Protein AF-A0A2G2IGI5-F1 (afdb_monomer)

Structure (mmCIF, N/CA/C/O backbone):
data_AF-A0A2G2IGI5-F1
#
_entry.id   AF-A0A2G2IGI5-F1
#
loop_
_atom_site.group_PDB
_atom_site.id
_atom_site.type_symbol
_atom_site.label_atom_id
_atom_site.label_alt_id
_atom_site.label_comp_id
_atom_site.label_asym_id
_atom_site.label_entity_id
_atom_site.label_seq_id
_atom_site.pdbx_PDB_ins_code
_atom_site.Cartn_x
_atom_site.Cartn_y
_atom_site.Cartn_z
_atom_site.occupancy
_atom_site.B_iso_or_equiv
_atom_site.auth_seq_id
_atom_site.auth_comp_id
_atom_site.auth_asym_id
_atom_site.auth_atom_id
_atom_site.pdbx_PDB_model_num
ATOM 1 N N . MET A 1 1 ? 3.206 37.572 -18.019 1.00 48.28 1 MET A N 1
ATOM 2 C CA . MET A 1 1 ? 2.951 36.260 -18.652 1.00 48.28 1 MET A CA 1
ATOM 3 C C . MET A 1 1 ? 3.616 35.198 -17.796 1.00 48.28 1 MET A C 1
ATOM 5 O O . MET A 1 1 ? 4.818 35.288 -17.600 1.00 48.28 1 MET A O 1
ATOM 9 N N . VAL A 1 2 ? 2.853 34.263 -17.230 1.00 59.28 2 VAL A N 1
ATOM 10 C CA . VAL A 1 2 ? 3.407 33.108 -16.506 1.00 59.28 2 VAL A CA 1
ATOM 11 C C . VAL A 1 2 ? 3.561 31.991 -17.533 1.00 59.28 2 VAL A C 1
ATOM 13 O O . VAL A 1 2 ? 2.568 31.440 -17.996 1.00 59.28 2 VAL A O 1
ATOM 16 N N . THR A 1 3 ? 4.788 31.716 -17.965 1.00 70.62 3 THR A N 1
ATOM 17 C CA . THR A 1 3 ? 5.092 30.576 -18.836 1.00 70.62 3 THR A CA 1
ATOM 18 C C . THR A 1 3 ? 5.137 29.315 -17.983 1.00 70.62 3 THR A C 1
ATOM 20 O O . THR A 1 3 ? 6.116 29.068 -17.282 1.00 70.62 3 THR A O 1
ATOM 23 N N . SER A 1 4 ? 4.062 28.533 -18.004 1.00 73.44 4 SER A N 1
ATOM 24 C CA . SER A 1 4 ? 4.036 27.206 -17.390 1.00 73.44 4 SER A CA 1
ATOM 25 C C . SER A 1 4 ? 4.838 26.227 -18.248 1.00 73.44 4 SER A C 1
ATOM 27 O O . SER A 1 4 ? 4.505 25.996 -19.408 1.00 73.44 4 SER A O 1
ATOM 29 N N . ALA A 1 5 ? 5.892 25.646 -17.677 1.00 72.00 5 ALA A N 1
ATOM 30 C CA . ALA A 1 5 ? 6.607 24.534 -18.289 1.00 72.00 5 ALA A CA 1
ATOM 31 C C . ALA A 1 5 ? 5.780 23.249 -18.123 1.00 72.00 5 ALA A C 1
ATOM 33 O O . ALA A 1 5 ? 5.497 22.825 -17.001 1.00 72.00 5 ALA A O 1
ATOM 34 N N . VAL A 1 6 ? 5.381 22.641 -19.240 1.00 71.81 6 VAL A N 1
ATOM 35 C CA . VAL A 1 6 ? 4.759 21.313 -19.259 1.00 71.81 6 VAL A CA 1
ATOM 36 C C . VAL A 1 6 ? 5.882 20.284 -19.290 1.00 71.81 6 VAL A C 1
ATOM 38 O O . VAL A 1 6 ? 6.604 20.180 -20.277 1.00 71.81 6 VAL A O 1
ATOM 41 N N . ASN A 1 7 ? 6.038 19.527 -18.206 1.00 71.06 7 ASN A N 1
ATOM 42 C CA . ASN A 1 7 ? 6.931 18.373 -18.182 1.00 71.06 7 ASN A CA 1
ATOM 43 C C . ASN A 1 7 ? 6.158 17.140 -18.657 1.00 71.06 7 ASN A C 1
ATOM 45 O O . ASN A 1 7 ? 5.248 16.675 -17.972 1.00 71.06 7 ASN A O 1
ATOM 49 N N . ALA A 1 8 ? 6.527 16.614 -19.824 1.00 61.91 8 ALA A N 1
ATOM 50 C CA . ALA A 1 8 ? 6.100 15.297 -20.276 1.00 61.91 8 ALA A CA 1
ATOM 51 C C . ALA A 1 8 ? 7.100 14.254 -19.757 1.00 61.91 8 ALA A C 1
ATOM 53 O O . ALA A 1 8 ? 8.285 14.305 -20.088 1.00 61.91 8 ALA A O 1
ATOM 54 N N . SER A 1 9 ? 6.641 13.330 -18.914 1.00 60.56 9 SER A N 1
ATOM 55 C CA . SER A 1 9 ? 7.457 12.193 -18.479 1.00 60.56 9 SER A CA 1
ATOM 56 C C . SER A 1 9 ? 7.468 11.106 -19.560 1.00 60.56 9 SER A C 1
ATOM 58 O O . SER A 1 9 ? 6.458 10.934 -20.247 1.00 60.56 9 SER A O 1
ATOM 60 N N . PRO A 1 10 ? 8.572 10.357 -19.723 1.00 61.22 10 PRO A N 1
ATOM 61 C CA . PRO A 1 10 ? 8.626 9.251 -20.670 1.00 61.22 10 PRO A CA 1
ATOM 62 C C . PRO A 1 10 ? 7.550 8.217 -20.333 1.00 61.22 10 PRO A C 1
ATOM 64 O O . PRO A 1 10 ? 7.463 7.755 -19.194 1.00 61.22 10 PRO A O 1
ATOM 67 N N . VAL A 1 11 ? 6.742 7.843 -21.323 1.00 64.06 11 VAL A N 1
ATOM 68 C CA . VAL A 1 11 ? 5.849 6.689 -21.203 1.00 64.06 11 VAL A CA 1
ATOM 69 C C . VAL A 1 11 ? 6.724 5.446 -21.299 1.00 64.06 11 VAL A C 1
ATOM 71 O O . VAL A 1 11 ? 7.258 5.137 -22.363 1.00 64.06 11 VAL A O 1
ATOM 74 N N . GLU A 1 12 ? 6.910 4.752 -20.179 1.00 69.56 12 GLU A N 1
ATOM 75 C CA . GLU A 1 12 ? 7.613 3.471 -20.182 1.00 69.56 12 GLU A CA 1
ATOM 76 C C . GLU A 1 12 ? 6.753 2.436 -20.906 1.00 69.56 12 GLU A C 1
ATOM 78 O O . GLU A 1 12 ? 5.653 2.089 -20.470 1.00 69.56 12 GLU A O 1
ATOM 83 N N . THR A 1 13 ? 7.249 1.983 -22.053 1.00 81.75 13 THR A N 1
ATOM 84 C CA . THR A 1 13 ? 6.602 0.973 -22.883 1.00 81.75 13 THR A CA 1
ATOM 85 C C . THR A 1 13 ? 7.255 -0.374 -22.594 1.00 81.75 13 THR A C 1
ATOM 87 O O . THR A 1 13 ? 8.418 -0.597 -22.907 1.00 81.75 13 THR A O 1
ATOM 90 N N . PHE A 1 14 ? 6.507 -1.256 -21.931 1.00 88.19 14 PHE A N 1
ATOM 91 C CA . PHE A 1 14 ? 6.918 -2.631 -21.651 1.00 88.19 14 PHE A CA 1
ATOM 92 C C . 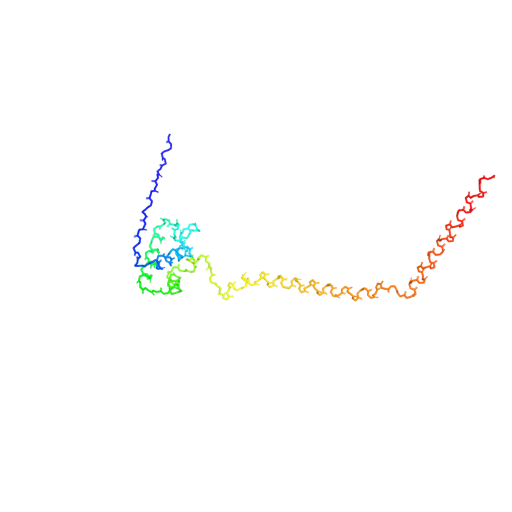PHE A 1 14 ? 6.280 -3.578 -22.671 1.00 88.19 14 PHE A C 1
ATOM 94 O O . PHE A 1 14 ? 5.082 -3.468 -22.952 1.00 88.19 14 PHE A O 1
ATOM 101 N N . GLU A 1 15 ? 7.060 -4.521 -23.199 1.00 90.25 15 GLU A N 1
ATOM 102 C CA . GLU A 1 15 ? 6.573 -5.546 -24.125 1.00 90.25 15 GLU A CA 1
ATOM 103 C C . GLU A 1 15 ? 6.236 -6.832 -23.369 1.00 90.25 15 GLU A C 1
ATOM 105 O O . GLU A 1 15 ? 7.097 -7.501 -22.817 1.00 90.25 15 GLU A O 1
ATOM 110 N N . PHE A 1 16 ? 4.963 -7.211 -23.332 1.00 90.50 16 PHE A N 1
ATOM 111 C CA . PHE A 1 16 ? 4.543 -8.421 -22.627 1.00 90.50 16 PHE A CA 1
ATOM 112 C C . PHE A 1 16 ? 4.384 -9.584 -23.602 1.00 90.50 16 PHE A C 1
ATOM 114 O O . PHE A 1 16 ? 3.801 -9.427 -24.673 1.00 90.50 16 PHE A O 1
ATOM 121 N N . ARG A 1 17 ? 4.867 -10.766 -23.205 1.00 86.88 17 ARG A N 1
ATOM 122 C CA . ARG A 1 17 ? 4.777 -11.999 -24.008 1.00 86.88 17 ARG A CA 1
ATOM 123 C C . ARG A 1 17 ? 3.340 -12.504 -24.157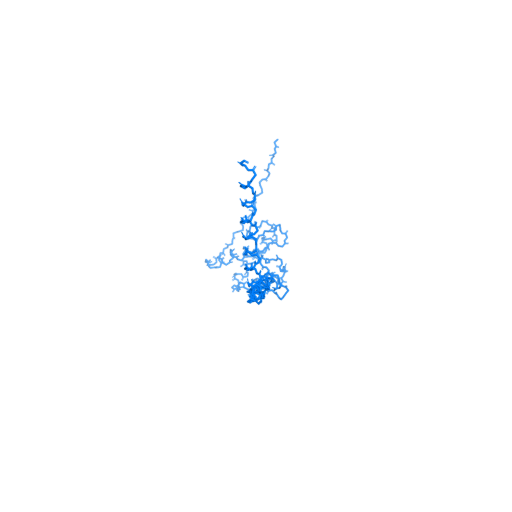 1.00 86.88 17 ARG A C 1
ATOM 125 O O . ARG A 1 17 ? 3.026 -13.174 -25.135 1.00 86.88 17 ARG A O 1
ATOM 132 N N . ASP A 1 18 ? 2.490 -12.194 -23.187 1.00 91.75 18 ASP A N 1
ATOM 133 C CA . ASP A 1 18 ? 1.100 -12.622 -23.113 1.00 91.75 18 ASP A CA 1
ATOM 134 C C . ASP A 1 18 ? 0.251 -11.605 -22.326 1.00 91.75 18 ASP A C 1
ATOM 136 O O . ASP A 1 18 ? 0.760 -10.780 -21.557 1.00 91.75 18 ASP A O 1
ATOM 140 N N . GLU A 1 19 ? -1.068 -11.663 -22.519 1.00 93.12 19 GLU A N 1
ATOM 141 C CA . GLU A 1 19 ? -2.012 -10.752 -21.866 1.00 93.12 19 GLU A CA 1
ATOM 142 C C . GLU A 1 19 ? -2.086 -10.966 -20.346 1.00 93.12 19 GLU A C 1
ATOM 144 O O . GLU A 1 19 ? -2.256 -10.001 -19.598 1.00 93.12 19 GLU A O 1
ATOM 149 N N . VAL A 1 20 ? -1.883 -12.196 -19.865 1.00 93.19 20 VAL A N 1
ATOM 150 C CA . VAL A 1 20 ? -1.937 -12.510 -18.430 1.00 93.19 20 VAL A CA 1
ATOM 151 C C . VAL A 1 20 ? -0.802 -11.800 -17.696 1.00 93.19 20 VAL A C 1
ATOM 153 O O . VAL A 1 20 ? -1.041 -11.148 -16.678 1.00 93.19 20 VAL A O 1
ATOM 156 N N . THR A 1 21 ? 0.419 -11.837 -18.230 1.00 93.56 21 THR A N 1
ATOM 157 C CA . THR A 1 21 ? 1.575 -11.134 -17.656 1.00 93.56 21 THR A CA 1
ATOM 158 C C . THR A 1 21 ? 1.365 -9.619 -17.642 1.00 93.56 21 THR A C 1
ATOM 160 O O . THR A 1 21 ? 1.677 -8.966 -16.644 1.00 93.56 21 THR A O 1
ATOM 163 N N . LYS A 1 22 ? 0.757 -9.052 -18.693 1.00 93.00 22 LYS A N 1
ATOM 164 C CA . LYS A 1 22 ? 0.390 -7.627 -18.731 1.00 93.00 22 LYS A CA 1
ATOM 165 C C . LYS A 1 22 ? -0.614 -7.265 -17.632 1.00 93.00 22 LYS A C 1
ATOM 167 O O . LYS A 1 22 ? -0.429 -6.266 -16.936 1.00 93.00 22 LYS A O 1
ATOM 172 N N . VAL A 1 23 ? -1.661 -8.070 -17.454 1.00 94.19 23 VAL A N 1
ATOM 173 C CA . VAL A 1 23 ? -2.671 -7.855 -16.403 1.00 94.19 23 VAL A CA 1
ATOM 174 C C . VAL A 1 23 ? -2.038 -7.960 -15.014 1.00 94.19 23 VAL A C 1
ATOM 176 O O . VAL A 1 23 ? -2.279 -7.098 -14.166 1.00 94.19 23 VAL A O 1
ATOM 179 N N . ARG A 1 24 ? -1.168 -8.953 -14.793 1.00 94.44 24 ARG A N 1
ATOM 180 C CA . ARG A 1 24 ? -0.418 -9.112 -13.536 1.00 94.44 24 ARG A CA 1
ATOM 181 C C . ARG A 1 24 ? 0.473 -7.909 -13.247 1.00 94.44 24 ARG A C 1
ATOM 183 O O . ARG A 1 24 ? 0.429 -7.377 -12.141 1.00 94.44 24 ARG A O 1
ATOM 190 N N . PHE A 1 25 ? 1.216 -7.425 -14.243 1.00 94.88 25 PHE A N 1
ATOM 191 C CA . PHE A 1 25 ? 2.034 -6.218 -14.112 1.00 94.88 25 PHE A CA 1
ATOM 192 C C . PHE A 1 25 ? 1.200 -5.005 -13.694 1.00 94.88 25 PHE A C 1
ATOM 194 O O . PHE A 1 25 ? 1.577 -4.275 -12.776 1.00 94.88 25 PHE A O 1
ATOM 201 N N . GLN A 1 26 ? 0.045 -4.799 -14.332 1.00 93.31 26 GLN A N 1
ATOM 202 C CA . GLN A 1 26 ? -0.851 -3.688 -14.011 1.00 93.31 26 GLN A CA 1
ATOM 203 C C . GLN A 1 26 ? -1.452 -3.806 -12.606 1.00 93.31 26 GLN A C 1
ATOM 205 O O . GLN A 1 26 ? -1.558 -2.798 -11.905 1.00 93.31 26 GLN A O 1
ATOM 210 N N . ALA A 1 27 ? -1.834 -5.014 -12.185 1.00 93.12 27 ALA A N 1
ATOM 211 C CA . ALA A 1 27 ? -2.349 -5.266 -10.843 1.00 93.12 27 ALA A CA 1
ATOM 212 C C . ALA A 1 27 ? -1.277 -4.991 -9.777 1.00 93.12 27 ALA A C 1
ATOM 214 O O . ALA A 1 27 ? -1.496 -4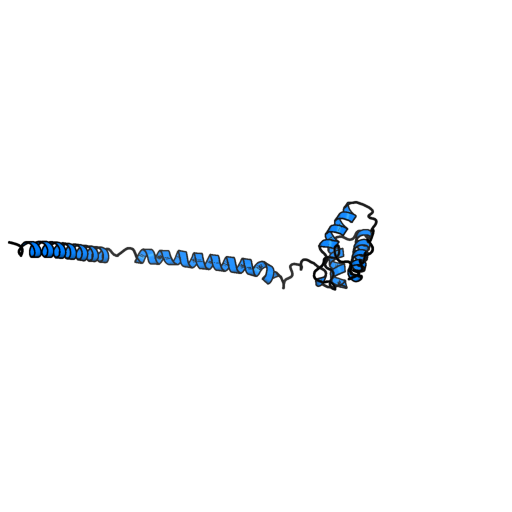.184 -8.872 1.00 93.12 27 ALA A O 1
ATOM 215 N N . LEU A 1 28 ? -0.084 -5.571 -9.937 1.00 92.88 28 LEU A N 1
ATOM 216 C CA . LEU A 1 28 ? 1.031 -5.398 -9.003 1.00 92.88 28 LEU A CA 1
ATOM 217 C C . LEU A 1 28 ? 1.519 -3.945 -8.945 1.00 92.88 28 LEU A C 1
ATOM 219 O O . LEU A 1 28 ? 1.780 -3.429 -7.863 1.00 92.88 28 LEU A O 1
ATOM 223 N N . SER A 1 29 ? 1.556 -3.236 -10.075 1.00 92.12 29 SER A N 1
ATOM 224 C CA . SER A 1 29 ? 1.934 -1.813 -10.105 1.00 92.12 29 SER A CA 1
ATOM 225 C C . SER A 1 29 ? 0.953 -0.907 -9.344 1.00 92.12 29 SER A C 1
ATOM 227 O O . SER A 1 29 ? 1.333 0.180 -8.910 1.00 92.12 29 SER A O 1
ATOM 229 N N . LYS A 1 30 ? -0.307 -1.328 -9.167 1.00 91.19 30 LYS A N 1
ATOM 230 C CA . LYS A 1 30 ? -1.305 -0.612 -8.351 1.00 91.19 30 LYS A CA 1
ATOM 231 C C . LYS A 1 30 ? -1.259 -1.020 -6.877 1.00 91.19 30 LYS A C 1
ATOM 233 O O . LYS A 1 30 ? -1.533 -0.194 -6.009 1.00 91.19 30 LYS A O 1
ATOM 238 N N . GLU A 1 31 ? -0.923 -2.278 -6.602 1.00 89.31 31 GLU A N 1
ATOM 239 C CA . GLU A 1 31 ? -0.773 -2.825 -5.247 1.00 89.31 31 GLU A CA 1
ATOM 240 C C . GLU A 1 31 ? 0.494 -2.299 -4.551 1.00 89.31 31 GLU A C 1
ATOM 242 O O . GLU A 1 31 ? 0.524 -2.149 -3.328 1.00 89.31 31 GLU A O 1
ATOM 247 N N . LEU A 1 32 ? 1.543 -2.008 -5.321 1.00 91.56 32 LEU A N 1
ATOM 248 C CA . LEU A 1 32 ? 2.817 -1.529 -4.803 1.00 91.56 32 LEU A CA 1
ATOM 249 C C . LEU A 1 32 ? 2.888 0.017 -4.837 1.00 91.56 32 LEU A C 1
ATOM 251 O O . LEU A 1 32 ? 2.528 0.668 -5.819 1.00 91.56 32 LEU A O 1
ATOM 255 N N . ARG A 1 33 ? 3.359 0.623 -3.744 1.00 91.88 33 ARG A N 1
ATOM 256 C CA . ARG A 1 33 ? 3.576 2.062 -3.542 1.00 91.88 33 ARG A CA 1
ATOM 257 C C . ARG A 1 33 ? 5.013 2.468 -3.827 1.00 91.88 33 ARG A C 1
ATOM 259 O O . ARG A 1 33 ? 5.947 1.719 -3.563 1.00 91.88 33 ARG A O 1
ATOM 266 N N . CYS A 1 34 ? 5.193 3.708 -4.276 1.00 90.50 34 CYS A N 1
ATOM 267 C CA . CYS A 1 34 ? 6.512 4.328 -4.307 1.00 90.50 34 CYS A CA 1
ATOM 268 C C . CYS A 1 34 ? 6.889 4.821 -2.890 1.00 90.50 34 CYS A C 1
ATOM 270 O O . CYS A 1 34 ? 6.282 5.780 -2.403 1.00 90.50 34 CYS A O 1
ATOM 272 N N . PRO A 1 35 ? 7.924 4.257 -2.236 1.00 86.69 35 PRO A N 1
ATOM 273 C CA . PRO A 1 35 ? 8.278 4.582 -0.847 1.00 86.69 35 PRO A CA 1
ATOM 274 C C . PRO A 1 35 ? 8.881 5.985 -0.672 1.00 86.69 35 PRO A C 1
ATOM 276 O O . PRO A 1 35 ? 9.042 6.464 0.448 1.00 86.69 35 PRO A O 1
ATOM 279 N N . LYS A 1 36 ? 9.256 6.644 -1.773 1.00 86.44 36 LYS A N 1
ATOM 280 C CA . LYS A 1 36 ? 9.840 7.995 -1.782 1.00 86.44 36 LYS A CA 1
ATOM 281 C C . LYS A 1 36 ? 8.885 9.059 -2.322 1.00 86.44 36 LYS A C 1
ATOM 283 O O . LYS A 1 36 ? 9.254 10.227 -2.383 1.00 86.44 36 LYS A O 1
ATOM 288 N N . CYS A 1 37 ? 7.681 8.669 -2.724 1.00 86.19 37 CYS A N 1
ATOM 289 C CA . CYS A 1 37 ? 6.705 9.555 -3.341 1.00 86.19 37 CYS A CA 1
ATOM 290 C C . CYS A 1 37 ? 5.578 9.892 -2.359 1.00 86.19 37 CYS A C 1
ATOM 292 O O . CYS A 1 37 ? 5.337 9.171 -1.393 1.00 86.19 37 CYS A O 1
ATOM 294 N N . GLN A 1 38 ? 4.843 10.974 -2.623 1.00 82.81 38 GLN A N 1
ATOM 295 C CA . GLN A 1 38 ? 3.697 11.362 -1.799 1.00 82.81 38 GLN A CA 1
ATOM 296 C C . GLN A 1 38 ? 2.506 10.429 -2.061 1.00 82.81 38 GLN A C 1
ATOM 298 O O . GLN A 1 38 ? 1.734 10.687 -2.980 1.00 82.81 38 GLN A O 1
ATOM 303 N N . ASN A 1 39 ? 2.377 9.349 -1.279 1.00 84.25 39 ASN A N 1
ATOM 304 C CA . ASN A 1 39 ? 1.224 8.430 -1.251 1.00 84.25 39 ASN A CA 1
ATOM 305 C C . ASN A 1 39 ? 0.729 7.945 -2.631 1.00 84.25 39 ASN A C 1
ATOM 307 O O . ASN A 1 39 ? -0.468 7.755 -2.839 1.00 84.25 39 ASN A O 1
ATOM 311 N N . GLN A 1 40 ? 1.648 7.724 -3.569 1.00 86.62 40 GLN A N 1
ATOM 312 C CA . GLN A 1 40 ? 1.343 7.278 -4.931 1.00 86.62 40 GLN A CA 1
ATOM 313 C C . GLN A 1 40 ? 1.716 5.806 -5.128 1.00 86.62 40 GLN A C 1
ATOM 315 O O . GLN A 1 40 ? 2.689 5.312 -4.546 1.00 86.62 40 GLN A O 1
ATOM 320 N N . ASN A 1 41 ? 0.938 5.108 -5.956 1.00 90.50 41 ASN A N 1
ATOM 321 C CA . ASN A 1 41 ? 1.287 3.768 -6.420 1.00 90.50 41 ASN A CA 1
ATOM 322 C C . ASN A 1 41 ? 2.377 3.831 -7.510 1.00 90.50 41 ASN A C 1
ATOM 324 O O . ASN A 1 41 ? 2.744 4.907 -7.990 1.00 90.50 41 ASN A O 1
ATOM 328 N N . LEU A 1 42 ? 2.924 2.674 -7.866 1.00 90.44 42 LEU A N 1
ATOM 329 C CA . LEU A 1 42 ? 3.964 2.558 -8.885 1.00 90.44 42 LEU A CA 1
ATOM 330 C C . LEU A 1 42 ? 3.462 2.865 -10.297 1.00 90.44 42 LEU A C 1
ATOM 332 O O . LEU A 1 42 ? 4.234 3.389 -11.096 1.00 90.44 42 LEU A O 1
ATOM 336 N N . ALA A 1 43 ? 2.191 2.579 -10.585 1.00 89.50 43 ALA A N 1
ATOM 337 C CA . ALA A 1 43 ? 1.566 2.852 -11.877 1.00 89.50 43 ALA A CA 1
ATOM 338 C C . ALA A 1 43 ? 1.403 4.357 -12.173 1.00 89.50 43 ALA A C 1
ATOM 340 O O . ALA A 1 43 ? 1.595 4.772 -13.311 1.00 89.50 43 ALA A O 1
ATOM 341 N N . ASP A 1 44 ? 1.081 5.159 -11.157 1.00 86.88 44 ASP A N 1
ATOM 342 C CA . ASP A 1 44 ? 0.725 6.577 -11.293 1.00 86.88 44 ASP A CA 1
ATOM 343 C C . ASP A 1 44 ? 1.911 7.510 -11.002 1.00 86.88 44 ASP A C 1
ATOM 345 O O . ASP A 1 44 ? 1.876 8.698 -11.325 1.00 86.88 44 ASP A O 1
ATOM 349 N N . SER A 1 45 ? 2.972 7.000 -10.369 1.00 87.50 45 SER A N 1
ATOM 350 C CA . SER A 1 45 ? 4.121 7.821 -10.001 1.00 87.50 45 SER A CA 1
ATOM 351 C C . SER A 1 45 ? 5.168 7.921 -11.114 1.00 87.50 45 SER A C 1
ATOM 353 O O . SER A 1 45 ? 5.762 6.928 -11.543 1.00 87.50 45 SER A O 1
ATOM 355 N N . ASN A 1 46 ? 5.489 9.163 -11.488 1.00 87.19 46 ASN A N 1
ATOM 356 C CA . ASN A 1 46 ? 6.542 9.508 -12.455 1.00 87.19 46 ASN A CA 1
ATOM 357 C C . ASN A 1 46 ? 7.916 9.762 -11.807 1.00 87.19 46 ASN A C 1
ATOM 359 O O . ASN A 1 46 ? 8.778 10.422 -12.386 1.00 87.19 46 ASN A O 1
ATOM 363 N N . SER A 1 47 ? 8.129 9.284 -10.580 1.00 88.44 47 SER A N 1
ATOM 364 C CA . SER A 1 47 ? 9.430 9.384 -9.919 1.00 88.44 47 SER A CA 1
ATOM 365 C C . SER A 1 47 ? 10.460 8.443 -10.562 1.00 88.44 47 SER A C 1
ATOM 367 O O . SER A 1 47 ? 10.098 7.316 -10.904 1.00 88.44 47 SER A O 1
ATOM 369 N N . PRO A 1 48 ? 11.752 8.823 -10.637 1.00 88.81 48 PRO A N 1
ATOM 370 C CA . PRO A 1 48 ? 12.816 7.916 -11.071 1.00 88.81 48 PRO A CA 1
ATOM 371 C C . PRO A 1 48 ? 12.842 6.595 -10.289 1.00 88.81 48 PRO A C 1
ATOM 373 O O . PRO A 1 48 ? 13.002 5.535 -10.881 1.00 88.81 48 PRO A O 1
ATOM 376 N N . ILE A 1 49 ? 12.570 6.627 -8.977 1.00 88.19 49 ILE A N 1
ATOM 377 C CA . ILE A 1 49 ? 12.531 5.397 -8.169 1.00 88.19 49 ILE A CA 1
ATOM 378 C C . ILE A 1 49 ? 11.345 4.494 -8.537 1.00 88.19 49 ILE A C 1
ATOM 380 O O . ILE A 1 49 ? 11.436 3.275 -8.433 1.00 88.19 49 ILE A O 1
ATOM 384 N N . ALA A 1 50 ? 10.229 5.082 -8.976 1.00 90.75 50 ALA A N 1
ATOM 385 C CA . ALA A 1 50 ? 9.052 4.334 -9.393 1.00 90.75 50 ALA A CA 1
ATOM 386 C C . ALA A 1 50 ? 9.286 3.654 -10.748 1.00 90.75 50 ALA A C 1
ATOM 388 O O . ALA A 1 50 ? 8.865 2.517 -10.935 1.00 90.75 50 ALA A O 1
ATOM 389 N N . ALA A 1 51 ? 9.999 4.324 -11.657 1.00 90.56 51 ALA A N 1
ATOM 390 C CA . ALA A 1 51 ? 10.462 3.741 -12.913 1.00 90.56 51 ALA A CA 1
ATOM 391 C C . ALA A 1 51 ? 11.392 2.537 -12.670 1.00 90.56 51 ALA A C 1
ATOM 393 O O . ALA A 1 51 ? 11.161 1.457 -13.213 1.00 90.56 51 ALA A O 1
ATOM 394 N N . ASP A 1 52 ? 12.380 2.676 -11.781 1.00 91.62 52 ASP A N 1
ATOM 395 C CA . ASP A 1 52 ? 13.306 1.583 -11.450 1.00 91.62 52 ASP A CA 1
ATOM 396 C C . ASP A 1 52 ? 12.579 0.371 -10.844 1.00 91.62 52 ASP A C 1
ATOM 398 O O . ASP A 1 52 ? 12.801 -0.768 -11.252 1.00 91.62 52 ASP A O 1
ATOM 402 N N . LEU A 1 53 ? 11.647 0.609 -9.919 1.00 92.25 53 LEU A N 1
ATOM 403 C CA . LEU A 1 53 ? 10.812 -0.439 -9.323 1.00 92.25 53 LEU A CA 1
ATOM 404 C C . LEU A 1 53 ? 9.878 -1.108 -10.346 1.00 92.25 53 LEU A C 1
ATOM 406 O O . LEU A 1 53 ? 9.666 -2.318 -10.274 1.00 92.25 53 LEU A O 1
ATOM 410 N N . ARG A 1 54 ? 9.321 -0.352 -11.305 1.00 93.81 54 ARG A N 1
ATOM 411 C CA . ARG A 1 54 ? 8.510 -0.914 -12.400 1.00 93.81 54 ARG A CA 1
ATOM 412 C C . ARG A 1 54 ? 9.344 -1.805 -13.317 1.00 93.81 54 ARG A C 1
ATOM 414 O O . ARG A 1 54 ? 8.864 -2.863 -13.713 1.00 93.81 54 ARG A O 1
ATOM 421 N N . ARG A 1 55 ? 10.593 -1.432 -13.604 1.00 93.50 55 ARG A N 1
ATOM 422 C CA . ARG A 1 55 ? 11.523 -2.286 -14.363 1.00 93.50 55 ARG A CA 1
ATOM 423 C C . ARG A 1 55 ? 11.843 -3.571 -13.613 1.00 93.50 55 ARG A C 1
ATOM 425 O O . ARG A 1 55 ? 11.712 -4.642 -14.188 1.00 93.50 55 ARG A O 1
ATOM 432 N N . GLU A 1 56 ? 12.163 -3.480 -12.326 1.00 93.75 56 GLU A N 1
ATOM 433 C CA . GLU A 1 56 ? 12.416 -4.662 -11.493 1.00 93.75 56 GLU A CA 1
ATOM 434 C C . GLU A 1 56 ? 11.193 -5.599 -11.457 1.00 93.75 56 GLU A C 1
ATOM 436 O O . GLU A 1 56 ? 11.311 -6.810 -11.631 1.00 93.75 56 GLU A O 1
ATOM 441 N N . LEU A 1 57 ? 9.990 -5.036 -11.299 1.00 94.44 57 LEU A N 1
ATOM 442 C CA . LEU A 1 57 ? 8.735 -5.790 -11.340 1.00 94.44 57 LEU A CA 1
ATOM 443 C C . LEU A 1 57 ? 8.545 -6.509 -12.683 1.00 94.44 57 LEU A C 1
ATOM 445 O O . LEU A 1 57 ? 8.155 -7.677 -12.716 1.00 94.44 57 LEU A O 1
ATOM 449 N N . TYR A 1 58 ? 8.810 -5.807 -13.782 1.00 94.88 58 TYR A N 1
ATOM 450 C CA . TYR A 1 58 ? 8.721 -6.357 -15.127 1.00 94.88 58 TYR A CA 1
ATOM 451 C C . TYR A 1 58 ? 9.708 -7.516 -15.336 1.00 94.88 58 TYR A C 1
ATOM 453 O O . TYR A 1 58 ? 9.301 -8.580 -15.803 1.00 94.88 58 TYR A O 1
ATOM 461 N N . GLU A 1 59 ? 10.965 -7.364 -14.915 1.00 94.38 59 GLU A N 1
ATOM 462 C CA . GLU A 1 59 ? 11.981 -8.419 -15.012 1.00 94.38 59 GLU A CA 1
ATOM 463 C C . GLU A 1 59 ? 11.590 -9.677 -14.225 1.00 94.38 59 GLU A C 1
ATOM 465 O O . GLU A 1 59 ? 11.692 -10.795 -14.735 1.00 94.38 59 GLU A O 1
ATOM 470 N N . LEU A 1 60 ? 11.070 -9.527 -13.004 1.00 94.44 60 LEU A N 1
ATOM 471 C CA . LEU A 1 60 ? 10.631 -10.672 -12.200 1.00 94.44 60 LEU A CA 1
ATOM 472 C C . LEU A 1 60 ? 9.427 -11.399 -12.818 1.00 94.44 60 LEU A C 1
ATOM 474 O O . LEU A 1 60 ? 9.334 -12.627 -12.742 1.00 94.44 60 LEU A O 1
ATOM 478 N N . LEU A 1 61 ? 8.515 -10.658 -13.451 1.00 94.50 61 LEU A N 1
ATOM 479 C CA . LEU A 1 61 ? 7.401 -11.247 -14.193 1.00 94.50 61 LEU A CA 1
ATOM 480 C C . LEU A 1 61 ? 7.885 -12.003 -15.432 1.00 94.50 61 LEU A C 1
ATOM 482 O O . LEU A 1 61 ? 7.409 -13.110 -15.681 1.00 94.50 61 LEU A O 1
ATOM 486 N N . GLN A 1 62 ? 8.867 -11.464 -16.160 1.00 93.06 62 GLN A N 1
ATOM 487 C CA . GLN A 1 62 ? 9.489 -12.161 -17.290 1.00 93.06 62 GLN A CA 1
ATOM 488 C C . GLN A 1 62 ? 10.218 -13.445 -16.868 1.00 93.06 62 GLN A C 1
ATOM 490 O O . GLN A 1 62 ? 10.242 -14.416 -17.624 1.00 93.06 62 GLN A O 1
ATOM 495 N N . GLN A 1 63 ? 10.754 -13.483 -15.646 1.00 94.00 63 GLN A N 1
ATOM 496 C CA . GLN A 1 63 ? 11.340 -14.685 -15.043 1.00 94.00 63 GLN A CA 1
ATOM 497 C C . GLN A 1 63 ? 10.292 -15.727 -14.603 1.00 94.00 63 GLN A C 1
ATOM 499 O O . GLN A 1 63 ? 10.663 -16.797 -14.120 1.00 94.00 63 GLN A O 1
ATOM 504 N N . GLY A 1 64 ? 8.993 -15.439 -14.741 1.00 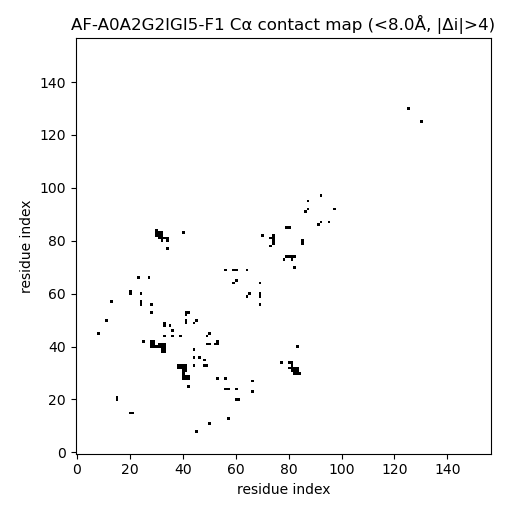93.19 64 GLY A N 1
ATOM 505 C CA . GLY A 1 64 ? 7.916 -16.362 -14.381 1.00 93.19 64 GLY A CA 1
ATOM 506 C C . GLY A 1 64 ? 7.682 -16.500 -12.875 1.00 93.19 64 GLY A C 1
ATOM 507 O O . GLY A 1 64 ? 7.067 -17.476 -12.446 1.00 93.19 64 GLY A O 1
ATOM 508 N N . LYS A 1 65 ? 8.154 -15.545 -12.061 1.00 94.81 65 LYS A N 1
ATOM 509 C CA . LYS A 1 65 ? 7.935 -15.548 -10.605 1.00 94.81 65 LYS A CA 1
ATOM 510 C C . LYS A 1 65 ? 6.453 -15.416 -10.263 1.00 94.81 65 LYS A C 1
ATOM 512 O O . LYS A 1 65 ? 5.704 -14.725 -10.962 1.00 94.81 65 LYS A O 1
ATOM 517 N N . ALA A 1 66 ? 6.025 -16.045 -9.170 1.00 94.69 66 ALA A N 1
ATOM 518 C CA . ALA A 1 66 ? 4.676 -15.872 -8.639 1.00 94.69 66 ALA A CA 1
ATOM 519 C C . ALA A 1 66 ? 4.508 -14.492 -7.978 1.00 94.69 66 ALA A C 1
ATOM 521 O O . ALA A 1 66 ? 5.465 -13.917 -7.463 1.00 94.69 66 ALA A O 1
ATOM 522 N N . ASP A 1 67 ? 3.278 -13.974 -7.931 1.00 92.31 67 ASP A N 1
ATOM 523 C CA . ASP A 1 67 ? 2.989 -12.643 -7.369 1.00 92.31 67 ASP A CA 1
ATOM 524 C C . ASP A 1 67 ? 3.481 -12.504 -5.920 1.00 92.31 67 ASP A C 1
ATOM 526 O O . ASP A 1 67 ? 4.068 -11.491 -5.546 1.00 92.31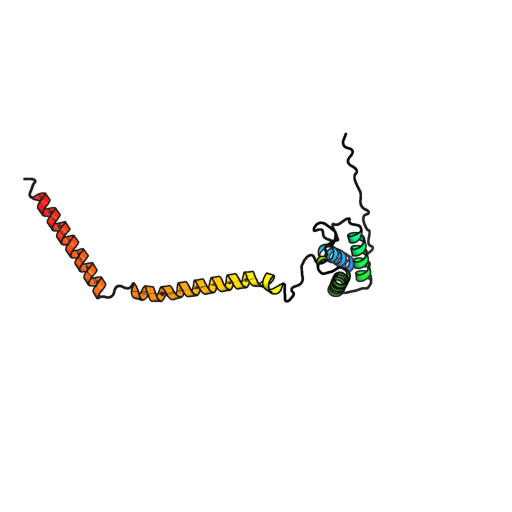 67 ASP A O 1
ATOM 530 N N . SER A 1 68 ? 3.314 -13.548 -5.104 1.00 90.56 68 SER A N 1
ATOM 531 C CA . SER A 1 68 ? 3.787 -13.562 -3.717 1.00 90.56 68 SER A CA 1
ATOM 532 C C . SER A 1 68 ? 5.313 -13.502 -3.611 1.00 90.56 68 SER A C 1
ATOM 534 O O . SER A 1 68 ? 5.831 -12.809 -2.738 1.00 90.56 68 SER A O 1
ATOM 536 N N . GLU A 1 69 ? 6.043 -14.182 -4.498 1.00 93.69 69 GLU A N 1
ATOM 537 C CA . GLU A 1 69 ? 7.507 -14.129 -4.553 1.00 93.69 69 GLU A CA 1
ATOM 538 C C . GLU A 1 69 ? 7.994 -12.737 -4.947 1.00 93.69 69 GLU A C 1
ATOM 540 O O . GLU A 1 69 ? 8.913 -12.214 -4.320 1.00 93.69 69 GLU A O 1
ATOM 545 N N . ILE A 1 70 ? 7.345 -12.118 -5.936 1.00 94.06 70 ILE A N 1
ATOM 546 C CA . ILE A 1 70 ? 7.647 -10.756 -6.388 1.00 94.06 70 ILE A CA 1
ATOM 547 C C . ILE A 1 70 ? 7.447 -9.766 -5.242 1.00 94.06 70 ILE A C 1
ATOM 549 O O . ILE A 1 70 ? 8.339 -8.981 -4.928 1.00 94.06 70 ILE A O 1
ATOM 553 N N . VAL A 1 71 ? 6.293 -9.826 -4.577 1.00 91.88 71 VAL A N 1
ATOM 554 C CA . VAL A 1 71 ? 5.972 -8.953 -3.442 1.00 91.88 71 VAL A CA 1
ATOM 555 C C . VAL A 1 71 ? 6.969 -9.166 -2.301 1.00 91.88 71 VAL A C 1
ATOM 557 O O . VAL A 1 71 ? 7.474 -8.197 -1.736 1.00 91.88 71 VAL A O 1
ATOM 560 N N . ASN A 1 72 ? 7.307 -10.418 -1.981 1.00 91.56 72 ASN A N 1
ATOM 561 C CA . ASN A 1 72 ? 8.311 -10.733 -0.964 1.00 91.56 72 ASN A CA 1
ATOM 562 C C . ASN A 1 72 ? 9.690 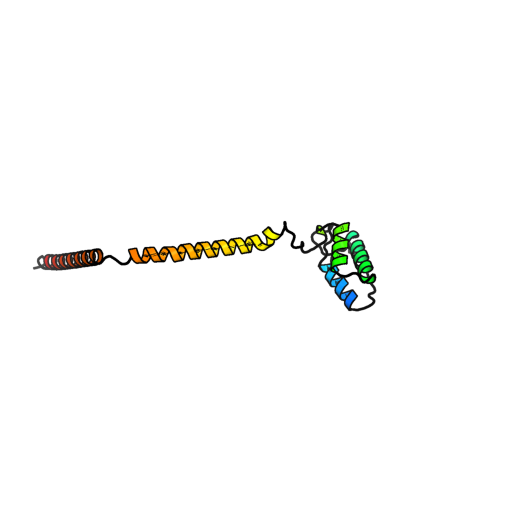-10.178 -1.319 1.00 91.56 72 ASN A C 1
ATOM 564 O O . ASN A 1 72 ? 10.346 -9.594 -0.457 1.00 91.56 72 ASN A O 1
ATOM 568 N N . PHE A 1 73 ? 10.113 -10.320 -2.575 1.00 93.31 73 PHE A N 1
ATOM 569 C CA . PHE A 1 73 ? 11.375 -9.777 -3.060 1.00 93.31 73 PHE A CA 1
ATOM 570 C C . PHE A 1 73 ? 11.402 -8.252 -2.923 1.00 93.31 73 PHE A C 1
ATOM 572 O O . PHE A 1 73 ? 12.322 -7.701 -2.312 1.00 93.31 73 PHE A O 1
ATOM 579 N N . MET A 1 74 ? 10.346 -7.583 -3.388 1.00 91.75 74 MET A N 1
ATOM 580 C CA . MET A 1 74 ? 10.198 -6.132 -3.293 1.00 91.75 74 MET A CA 1
ATOM 581 C C . MET A 1 74 ? 10.252 -5.655 -1.839 1.00 91.75 74 MET A C 1
ATOM 583 O O . MET A 1 74 ? 10.992 -4.730 -1.516 1.00 91.75 74 MET A O 1
ATOM 587 N N . VAL A 1 75 ? 9.550 -6.325 -0.927 1.00 91.19 75 VAL A N 1
ATOM 588 C CA . VAL A 1 75 ? 9.601 -5.985 0.502 1.00 91.19 75 VAL A CA 1
ATOM 589 C C . VAL A 1 75 ? 10.977 -6.233 1.102 1.00 91.19 75 VAL A C 1
ATOM 591 O O . VAL A 1 75 ? 11.467 -5.405 1.865 1.00 91.19 75 VAL A O 1
ATOM 594 N N . SER A 1 76 ? 11.614 -7.355 0.770 1.00 91.06 76 SER A N 1
ATOM 595 C CA . SER A 1 76 ? 12.919 -7.706 1.337 1.00 91.06 76 SER A CA 1
ATOM 596 C C . SER A 1 76 ? 13.999 -6.683 0.978 1.00 91.06 76 SER A C 1
ATOM 598 O O . SER A 1 76 ? 14.903 -6.438 1.775 1.00 91.06 76 SER A O 1
ATOM 600 N N . ARG A 1 77 ? 13.880 -6.056 -0.200 1.00 90.25 77 ARG A N 1
ATOM 601 C CA . ARG A 1 77 ? 14.859 -5.101 -0.726 1.00 90.25 77 ARG A CA 1
ATOM 602 C C . ARG A 1 77 ? 14.503 -3.642 -0.441 1.00 90.25 77 ARG A C 1
ATOM 604 O O . ARG A 1 77 ? 15.400 -2.844 -0.186 1.00 90.25 77 ARG A O 1
ATOM 611 N N . TYR A 1 78 ? 13.218 -3.290 -0.479 1.00 89.56 78 TYR A N 1
ATOM 612 C CA . TYR A 1 78 ? 12.742 -1.902 -0.401 1.00 89.56 78 TYR A CA 1
ATOM 613 C C . TYR A 1 78 ? 11.889 -1.600 0.847 1.00 89.56 78 TYR A C 1
ATOM 615 O O . TYR A 1 78 ? 11.564 -0.440 1.105 1.00 89.56 78 TYR A O 1
ATOM 623 N N . GLY A 1 79 ? 11.568 -2.615 1.652 1.00 88.25 79 GLY A N 1
ATOM 624 C CA . GLY A 1 79 ? 10.821 -2.507 2.906 1.00 88.25 79 GLY A CA 1
ATOM 625 C C . GLY A 1 79 ? 9.306 -2.689 2.766 1.00 88.25 79 GLY A C 1
ATOM 626 O O . GLY A 1 79 ? 8.736 -2.669 1.677 1.00 88.25 79 GLY A O 1
ATOM 627 N N . GLU A 1 80 ? 8.625 -2.826 3.907 1.00 83.12 80 GLU A N 1
ATOM 628 C CA . GLU A 1 80 ? 7.162 -3.025 3.983 1.00 83.12 80 GLU A CA 1
ATOM 629 C C . GLU A 1 80 ? 6.357 -1.814 3.467 1.00 83.12 80 GLU A C 1
ATOM 631 O O . GLU A 1 80 ? 5.204 -1.955 3.070 1.00 83.12 80 GLU A O 1
ATOM 636 N N . PHE A 1 81 ? 6.965 -0.623 3.405 1.00 82.06 81 PHE A N 1
ATOM 637 C CA . PHE A 1 81 ? 6.323 0.604 2.906 1.00 82.06 81 PHE A CA 1
ATOM 638 C C . PHE A 1 81 ? 6.021 0.582 1.402 1.00 82.06 81 PHE A C 1
ATOM 640 O O . PHE A 1 81 ? 5.289 1.443 0.911 1.00 82.06 81 PHE A O 1
ATOM 647 N N . VAL A 1 82 ? 6.573 -0.391 0.674 1.00 87.19 82 VAL A N 1
ATOM 648 C CA . VAL A 1 82 ? 6.270 -0.610 -0.744 1.00 87.19 82 VAL A CA 1
ATOM 649 C C . VAL A 1 82 ? 4.913 -1.283 -0.929 1.00 87.19 82 VAL A C 1
ATOM 651 O O . VAL A 1 82 ? 4.357 -1.210 -2.014 1.00 87.19 82 VAL A O 1
ATOM 654 N N . LEU A 1 83 ? 4.302 -1.880 0.095 1.00 85.56 83 LEU A N 1
ATOM 655 C CA . LEU A 1 83 ? 2.943 -2.412 -0.036 1.00 85.56 83 LEU A CA 1
ATOM 656 C C . LEU A 1 83 ? 1.904 -1.328 0.241 1.00 85.56 83 LEU A C 1
ATOM 658 O O . LEU A 1 83 ? 1.951 -0.634 1.259 1.00 85.56 83 LEU A O 1
ATOM 662 N N . TYR A 1 84 ? 0.899 -1.222 -0.632 1.00 78.62 84 TYR A N 1
ATOM 663 C CA . TYR A 1 84 ? -0.257 -0.361 -0.379 1.00 78.62 84 TYR A CA 1
ATOM 664 C C . TYR A 1 84 ? -1.089 -0.870 0.802 1.00 78.62 84 TYR A C 1
ATOM 666 O O . TYR A 1 84 ? -1.631 -0.073 1.575 1.00 78.62 84 TYR A O 1
ATOM 674 N N . ARG A 1 85 ? -1.179 -2.196 0.952 1.00 73.56 85 ARG A N 1
ATOM 675 C CA . ARG A 1 85 ? -1.873 -2.862 2.054 1.00 73.56 85 ARG A CA 1
ATOM 676 C C . ARG A 1 85 ? -0.871 -3.620 2.924 1.00 73.56 85 ARG A C 1
ATOM 678 O O . ARG A 1 85 ? -0.292 -4.594 2.444 1.00 73.56 85 ARG A O 1
ATOM 685 N N . PRO A 1 86 ? -0.666 -3.210 4.188 1.00 73.50 86 PRO A N 1
ATOM 686 C CA . PRO A 1 86 ? 0.194 -3.957 5.091 1.00 73.50 86 PRO A CA 1
ATOM 687 C C . PRO A 1 86 ? -0.389 -5.354 5.301 1.00 73.50 86 PRO A C 1
ATOM 689 O O . PRO A 1 86 ? -1.599 -5.519 5.482 1.00 73.50 86 PRO A O 1
ATOM 692 N N . ARG A 1 87 ? 0.480 -6.363 5.272 1.00 73.69 87 ARG A N 1
ATOM 693 C CA . ARG A 1 87 ? 0.079 -7.750 5.508 1.00 73.69 87 ARG A CA 1
ATOM 694 C C . ARG A 1 87 ? -0.459 -7.907 6.922 1.00 73.69 87 ARG A C 1
ATOM 696 O O . ARG A 1 87 ? 0.003 -7.245 7.851 1.00 73.69 87 ARG A O 1
ATOM 703 N N . VAL A 1 88 ? -1.408 -8.825 7.081 1.00 73.94 88 VAL A N 1
ATOM 704 C CA . VAL A 1 88 ? -1.861 -9.263 8.401 1.00 73.94 88 VAL A CA 1
ATOM 705 C C . VAL A 1 88 ? -0.700 -9.968 9.105 1.00 73.94 88 VAL A C 1
ATOM 707 O O . VAL A 1 88 ? -0.400 -11.132 8.873 1.00 73.94 88 VAL A O 1
ATOM 710 N N . SER A 1 89 ? 0.014 -9.218 9.931 1.00 76.62 89 SER A N 1
ATOM 711 C CA . SER A 1 89 ? 1.037 -9.716 10.847 1.00 76.62 89 SER A CA 1
ATOM 712 C C . SER A 1 89 ? 0.497 -9.746 12.274 1.00 76.62 89 SER A C 1
ATOM 714 O O . SER A 1 89 ? -0.492 -9.073 12.586 1.00 76.62 89 SER A O 1
ATOM 716 N N . SER A 1 90 ? 1.186 -10.463 13.162 1.00 78.81 90 SER A N 1
ATOM 717 C CA . SER A 1 90 ? 0.846 -10.580 14.587 1.00 78.81 90 SER A CA 1
ATOM 718 C C . SER A 1 90 ? 0.638 -9.217 15.258 1.00 78.81 90 SER A C 1
ATOM 720 O O . SER A 1 90 ? -0.262 -9.059 16.075 1.00 78.81 90 SER A O 1
ATOM 722 N N . ILE A 1 91 ? 1.432 -8.214 14.864 1.00 80.56 91 ILE A N 1
ATOM 723 C CA . ILE A 1 91 ? 1.356 -6.845 15.393 1.00 80.56 91 ILE A CA 1
ATOM 724 C C . ILE A 1 91 ? 0.130 -6.113 14.839 1.00 80.56 91 ILE A C 1
ATOM 726 O O . ILE A 1 91 ? -0.593 -5.463 15.587 1.00 80.56 91 ILE A O 1
ATOM 730 N N . THR A 1 92 ? -0.148 -6.232 13.537 1.00 83.75 92 THR A N 1
ATOM 731 C CA . THR A 1 92 ? -1.325 -5.579 12.937 1.00 83.75 92 THR A CA 1
ATOM 732 C C . THR A 1 92 ? -2.641 -6.254 13.323 1.00 83.75 92 THR A C 1
ATOM 734 O O . THR A 1 92 ? -3.691 -5.637 13.184 1.00 83.75 92 THR A O 1
ATOM 737 N N . TYR A 1 93 ? -2.616 -7.492 13.831 1.00 88.06 93 TYR A N 1
ATOM 738 C CA . TYR A 1 93 ? -3.820 -8.263 14.155 1.00 88.06 93 TYR A CA 1
ATOM 739 C C . TYR A 1 93 ? -4.753 -7.506 15.109 1.00 88.06 93 TYR A C 1
ATOM 741 O O . TYR A 1 93 ? -5.961 -7.465 14.892 1.00 88.06 93 TYR A O 1
ATOM 749 N N . ILE A 1 94 ? -4.201 -6.822 16.116 1.00 89.94 94 ILE A N 1
ATOM 750 C CA . ILE A 1 94 ? -5.001 -6.005 17.038 1.00 89.94 94 ILE A CA 1
ATOM 751 C C . ILE A 1 94 ? -5.668 -4.815 16.336 1.00 89.94 94 ILE A C 1
ATOM 753 O O . ILE A 1 94 ? -6.780 -4.446 16.696 1.00 89.94 94 ILE A O 1
ATOM 757 N N . LEU A 1 95 ? -5.037 -4.242 15.307 1.00 87.38 95 LEU A N 1
ATOM 758 C CA . LEU A 1 95 ? -5.612 -3.148 14.522 1.00 87.38 95 LEU A CA 1
ATOM 759 C C . LEU A 1 95 ? -6.774 -3.641 13.648 1.00 87.38 95 LEU A C 1
ATOM 761 O O . LEU A 1 95 ? -7.781 -2.950 13.523 1.00 87.38 95 LEU A O 1
ATOM 765 N N . TRP A 1 96 ? -6.657 -4.847 13.083 1.00 87.75 96 TRP A N 1
ATOM 766 C CA . TRP A 1 96 ? -7.700 -5.457 12.252 1.00 87.75 96 TRP A CA 1
ATOM 767 C C . TRP A 1 96 ? -8.887 -5.982 13.076 1.00 87.75 96 TRP A C 1
ATOM 769 O O . TRP A 1 96 ? -10.038 -5.742 12.716 1.00 87.75 96 TRP A O 1
ATOM 779 N N . PHE A 1 97 ? -8.630 -6.678 14.190 1.00 91.56 97 PHE A N 1
ATOM 780 C CA . PHE A 1 97 ? -9.667 -7.348 14.992 1.00 91.56 97 PHE A CA 1
ATOM 781 C C . PHE A 1 97 ? -10.109 -6.566 16.232 1.00 91.56 97 PHE A C 1
ATOM 783 O O . PHE A 1 97 ? -11.177 -6.848 16.774 1.00 91.56 97 PHE A O 1
ATOM 790 N N . GLY A 1 98 ? -9.339 -5.572 16.675 1.00 93.50 98 GLY A N 1
ATOM 791 C CA . GLY A 1 98 ? -9.672 -4.727 17.824 1.00 93.50 98 GLY A CA 1
ATOM 792 C C . GLY A 1 98 ? -11.053 -4.072 17.718 1.00 93.50 98 GLY A C 1
ATOM 793 O O . GLY A 1 98 ? -11.838 -4.209 18.658 1.00 93.50 98 GLY A O 1
ATOM 794 N N . PRO A 1 99 ? -11.416 -3.436 16.584 1.00 94.25 99 PRO A N 1
ATOM 795 C CA . PRO A 1 99 ? -12.747 -2.853 16.409 1.00 94.25 99 PRO A CA 1
ATOM 796 C C . PRO A 1 99 ? -13.876 -3.886 16.522 1.00 94.25 99 PRO A C 1
ATOM 798 O O . PRO A 1 99 ? -14.860 -3.655 17.222 1.00 94.25 99 PRO A O 1
ATOM 801 N N . ALA A 1 100 ? -13.719 -5.053 15.887 1.00 95.00 100 ALA A N 1
ATOM 802 C CA . ALA A 1 100 ? -14.710 -6.126 15.945 1.00 95.00 100 ALA A CA 1
ATOM 803 C C . ALA A 1 100 ? -14.867 -6.682 17.371 1.00 95.00 100 ALA A C 1
ATOM 805 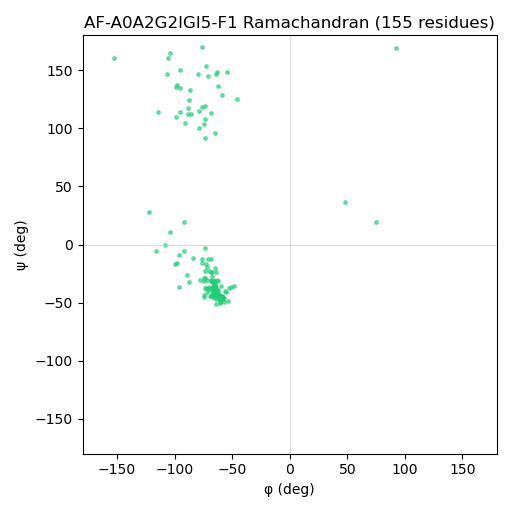O O . ALA A 1 100 ? -15.987 -6.897 17.837 1.00 95.00 100 ALA A O 1
ATOM 806 N N . LEU A 1 101 ? -13.751 -6.854 18.086 1.00 95.56 101 LEU A N 1
ATOM 807 C CA . LEU A 1 101 ? -13.739 -7.315 19.472 1.00 95.56 101 LEU A CA 1
ATOM 808 C C . LEU A 1 101 ? -14.435 -6.318 20.409 1.00 95.56 101 LEU A C 1
ATOM 810 O O . LEU A 1 101 ? -15.232 -6.731 21.250 1.00 95.56 101 LEU A O 1
ATOM 814 N N . LEU A 1 102 ? -14.192 -5.014 20.250 1.00 96.62 102 LEU A N 1
ATOM 815 C CA . LEU A 1 102 ? -14.863 -3.982 21.048 1.00 96.62 102 LEU A CA 1
ATOM 816 C C . LEU A 1 102 ? -16.377 -3.968 20.826 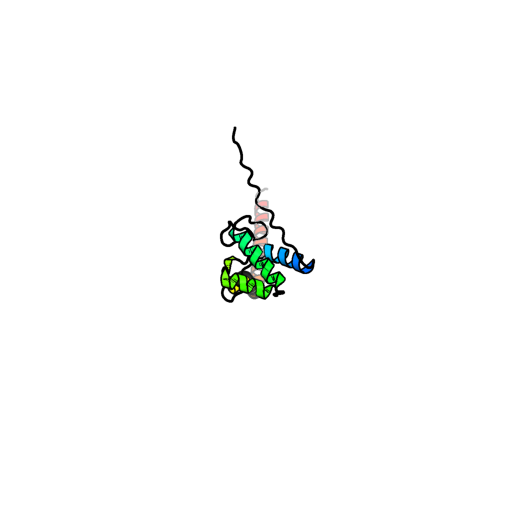1.00 96.62 102 LEU A C 1
ATOM 818 O O . LEU A 1 102 ? -17.135 -3.877 21.793 1.00 96.62 102 LEU A O 1
ATOM 822 N N . ILE A 1 103 ? -16.825 -4.101 19.574 1.00 97.19 103 ILE A N 1
ATOM 823 C CA . ILE A 1 103 ? -18.255 -4.195 19.252 1.00 97.19 103 ILE A CA 1
ATOM 824 C C . ILE A 1 103 ? -18.868 -5.431 19.916 1.00 97.19 103 ILE A C 1
ATOM 826 O O . ILE A 1 103 ? -19.921 -5.331 20.547 1.00 97.19 103 ILE A O 1
ATOM 830 N N . LEU A 1 104 ? -18.195 -6.582 19.831 1.00 97.25 104 LEU A N 1
ATOM 831 C CA . LEU A 1 104 ? -18.654 -7.823 20.453 1.00 97.25 104 LEU A CA 1
ATOM 832 C C . LEU A 1 104 ? -18.810 -7.668 21.973 1.00 97.25 104 LEU A C 1
ATOM 834 O O . LEU A 1 104 ? -19.851 -8.023 22.526 1.00 97.25 104 LEU A O 1
ATOM 838 N N . ILE A 1 105 ? -17.810 -7.087 22.641 1.00 97.25 105 ILE A N 1
ATOM 839 C CA . ILE A 1 105 ? -17.857 -6.805 24.082 1.00 97.25 105 ILE A CA 1
ATOM 840 C C . ILE A 1 105 ? -19.032 -5.873 24.405 1.00 97.25 105 ILE A C 1
ATOM 842 O O . ILE A 1 105 ? -19.793 -6.149 25.335 1.00 97.25 105 ILE A O 1
ATOM 846 N N . GLY A 1 106 ? -19.231 -4.812 23.618 1.00 97.25 106 GLY A N 1
ATOM 847 C CA . GLY A 1 106 ? -20.352 -3.886 23.788 1.00 97.25 106 GLY A CA 1
ATOM 848 C C . GLY A 1 106 ? -21.713 -4.583 23.708 1.00 97.25 106 GLY A C 1
ATOM 849 O O . GLY A 1 106 ? -22.555 -4.399 24.589 1.00 97.25 106 GLY A O 1
ATOM 850 N N . ILE A 1 107 ? -21.913 -5.443 22.705 1.00 97.25 107 ILE A N 1
ATOM 851 C CA . ILE A 1 107 ? -23.149 -6.225 22.541 1.00 97.25 107 ILE A CA 1
ATOM 852 C C . ILE A 1 107 ? -23.378 -7.144 23.749 1.00 97.25 107 ILE A C 1
ATOM 854 O O . ILE A 1 107 ? -24.484 -7.180 24.294 1.00 97.25 107 ILE A O 1
ATOM 858 N N . ILE A 1 108 ? -22.341 -7.850 24.207 1.00 96.62 108 ILE A N 1
ATOM 859 C CA . ILE A 1 108 ? -22.427 -8.745 25.371 1.00 96.62 108 ILE A CA 1
ATOM 860 C C . ILE A 1 108 ? -22.852 -7.967 26.625 1.00 96.62 108 ILE A C 1
ATOM 862 O O . ILE A 1 108 ? -23.768 -8.393 27.333 1.00 96.62 108 ILE A O 1
ATOM 866 N N . VAL A 1 109 ? -22.243 -6.805 26.881 1.00 96.00 109 VAL A N 1
ATOM 867 C CA . VAL A 1 109 ? -22.583 -5.947 28.028 1.00 96.00 109 VAL A CA 1
ATOM 868 C C . VAL A 1 109 ? -24.044 -5.495 27.968 1.00 96.00 109 VAL A C 1
ATOM 870 O O . VAL A 1 109 ? -24.760 -5.601 28.967 1.00 96.00 109 VAL A O 1
ATOM 873 N N . VAL A 1 110 ? -24.517 -5.054 26.799 1.00 95.62 110 VAL A N 1
ATOM 874 C CA . VAL A 1 110 ? -25.920 -4.653 26.605 1.00 95.62 110 VAL A CA 1
ATOM 875 C C . VAL A 1 110 ? -26.867 -5.817 26.906 1.00 95.62 110 VAL A C 1
ATOM 877 O O . VAL A 1 110 ? -27.816 -5.646 27.673 1.00 95.62 110 VAL A O 1
ATOM 880 N N . ILE A 1 111 ? -26.592 -7.015 26.382 1.00 95.50 111 ILE A N 1
ATOM 881 C CA . ILE A 1 111 ? -27.411 -8.210 26.640 1.00 95.50 111 ILE A CA 1
ATOM 882 C C . ILE A 1 111 ? -27.457 -8.531 28.140 1.00 95.50 111 ILE A C 1
ATOM 884 O O . ILE A 1 111 ? -28.537 -8.793 28.673 1.00 95.50 111 ILE A O 1
ATOM 888 N N . ILE A 1 112 ? -26.322 -8.477 28.844 1.00 94.81 112 ILE A N 1
ATOM 889 C CA . ILE A 1 112 ? -26.263 -8.735 30.292 1.00 94.81 112 ILE A CA 1
ATOM 890 C C . ILE A 1 112 ? -27.128 -7.727 31.063 1.00 94.81 112 ILE A C 1
ATOM 892 O O . ILE A 1 112 ? -27.912 -8.126 31.930 1.00 94.81 112 ILE A O 1
ATOM 896 N N . ILE A 1 113 ? -27.041 -6.435 30.729 1.00 92.88 113 ILE A N 1
ATOM 897 C CA . ILE A 1 113 ? -27.837 -5.379 31.374 1.00 92.88 113 ILE A CA 1
ATOM 898 C C . ILE A 1 113 ? -29.337 -5.596 31.127 1.00 92.88 113 ILE A C 1
ATOM 900 O O . ILE A 1 113 ? -30.136 -5.506 32.064 1.00 92.88 113 ILE A O 1
ATOM 904 N N . LEU A 1 114 ? -29.727 -5.916 29.890 1.00 91.94 114 LEU A N 1
ATOM 905 C CA . LEU A 1 114 ? -31.126 -6.166 29.534 1.00 91.94 114 LEU A CA 1
ATOM 906 C C . LEU A 1 114 ? -31.684 -7.413 30.235 1.00 91.94 114 LEU A C 1
ATOM 908 O O . LEU A 1 114 ? -32.798 -7.374 30.761 1.00 91.94 114 LEU A O 1
ATOM 912 N N . ARG A 1 115 ? -30.902 -8.496 30.328 1.00 88.19 115 ARG A N 1
ATOM 913 C CA . ARG A 1 115 ? -31.306 -9.711 31.058 1.00 88.19 115 ARG A CA 1
ATOM 914 C C . ARG A 1 115 ? -31.449 -9.449 32.558 1.00 88.19 115 ARG A C 1
ATOM 916 O O . ARG A 1 115 ? -32.416 -9.907 33.161 1.00 88.19 115 ARG A O 1
ATOM 923 N N . LYS A 1 116 ? -30.562 -8.640 33.147 1.00 76.06 116 LYS A N 1
ATOM 924 C CA . LYS A 1 116 ? -30.612 -8.263 34.571 1.00 76.06 116 LYS A CA 1
ATOM 925 C C . LYS A 1 116 ? -31.813 -7.373 34.929 1.00 76.06 116 LYS A C 1
ATOM 927 O O . LYS A 1 116 ? -32.247 -7.377 36.075 1.00 76.06 116 LYS A O 1
ATOM 932 N N . LYS A 1 117 ? -32.405 -6.640 33.978 1.00 59.91 117 LYS A N 1
ATOM 933 C CA . LYS A 1 117 ? -33.642 -5.870 34.230 1.00 59.91 117 LYS A CA 1
ATOM 934 C C . LYS A 1 117 ? -34.895 -6.740 34.392 1.00 59.91 117 LYS A C 1
ATOM 936 O O . LYS A 1 117 ? -35.869 -6.273 34.979 1.00 59.91 117 LYS A O 1
ATOM 941 N N . SER A 1 118 ? -34.887 -7.994 33.935 1.00 54.97 118 SER A N 1
ATOM 942 C CA . SER A 1 118 ? -36.066 -8.870 34.044 1.00 54.97 118 SER A CA 1
ATOM 943 C C . SER A 1 118 ? -36.315 -9.372 35.472 1.00 54.97 118 SER A C 1
ATOM 945 O O . SER A 1 118 ? -37.470 -9.508 35.858 1.00 54.97 118 SER A O 1
ATOM 947 N N . THR A 1 119 ? -35.279 -9.521 36.303 1.00 54.69 119 THR A N 1
ATOM 948 C CA . THR A 1 119 ? -35.437 -9.823 37.742 1.00 54.69 119 THR A CA 1
ATOM 949 C C . THR A 1 119 ? -35.931 -8.624 38.556 1.00 54.69 119 THR A C 1
ATOM 951 O O . THR A 1 119 ? -36.553 -8.793 39.599 1.00 54.69 119 THR A O 1
ATOM 954 N N . VAL A 1 120 ? -35.737 -7.392 38.071 1.00 55.00 120 VAL A N 1
ATOM 955 C CA . VAL A 1 120 ? -36.339 -6.193 38.687 1.00 55.00 120 VAL A CA 1
ATOM 956 C C . VAL A 1 120 ? -37.836 -6.100 38.372 1.00 55.00 120 VAL A C 1
ATOM 958 O O . VAL A 1 120 ? -38.599 -5.592 39.190 1.00 55.00 120 VAL A O 1
ATOM 961 N N . LYS A 1 121 ? -38.282 -6.634 37.226 1.00 51.38 121 LYS A N 1
ATOM 962 C CA . LYS A 1 121 ? -39.699 -6.644 36.834 1.00 51.38 121 LYS A CA 1
ATOM 963 C C . LYS A 1 121 ? -40.557 -7.510 37.762 1.00 51.38 121 LYS A C 1
ATOM 965 O O . LYS A 1 121 ? -41.695 -7.148 38.025 1.00 51.38 121 LYS A O 1
ATOM 970 N N . GLU A 1 122 ? -39.994 -8.575 38.327 1.00 52.16 122 GLU A N 1
ATOM 971 C CA . GLU A 1 122 ? -40.656 -9.401 39.347 1.00 52.16 122 GLU A CA 1
ATOM 972 C C . GLU A 1 122 ? -40.848 -8.637 40.671 1.00 52.16 122 GLU A C 1
ATOM 974 O O . GLU A 1 122 ? -41.881 -8.762 41.316 1.00 52.16 122 GLU A O 1
ATOM 979 N N . LYS A 1 123 ? -39.925 -7.724 41.011 1.00 51.59 123 LYS A N 1
ATOM 980 C CA . LYS A 1 123 ? -40.073 -6.782 42.139 1.00 51.59 123 LYS A CA 1
ATOM 981 C C . LYS A 1 123 ? -41.022 -5.605 41.860 1.00 51.59 123 LYS A C 1
ATOM 983 O O . LYS A 1 123 ? -41.352 -4.869 42.787 1.00 51.59 123 LYS A O 1
ATOM 988 N N . LEU A 1 124 ? -41.415 -5.399 40.599 1.00 57.25 124 LEU A N 1
ATOM 989 C CA . LEU A 1 124 ? -42.357 -4.360 40.157 1.00 57.25 124 LEU A CA 1
ATOM 990 C C . LEU A 1 124 ? -43.794 -4.881 40.015 1.00 57.25 124 LEU A C 1
ATOM 992 O O . LEU A 1 124 ? -44.709 -4.077 39.840 1.00 57.25 124 LEU A O 1
ATOM 996 N N . VAL A 1 125 ? -44.018 -6.195 40.116 1.00 55.12 125 VAL A N 1
ATOM 997 C CA . VAL A 1 125 ? -45.359 -6.730 40.362 1.00 55.12 125 VAL A CA 1
ATOM 998 C C . VAL A 1 125 ? -45.650 -6.439 41.830 1.00 55.12 125 VAL A C 1
ATOM 1000 O O . VAL A 1 125 ? -45.047 -7.048 42.710 1.00 55.12 125 VAL A O 1
ATOM 1003 N N . LEU A 1 126 ? -46.482 -5.426 42.095 1.00 59.69 126 LEU A N 1
ATOM 1004 C CA . LEU A 1 126 ? -46.906 -5.074 43.451 1.00 59.69 126 LEU A CA 1
ATOM 1005 C C . LEU A 1 126 ? -47.297 -6.359 44.189 1.00 59.69 126 LEU A C 1
ATOM 1007 O O . LEU A 1 126 ? -48.146 -7.108 43.705 1.00 59.69 126 LEU A O 1
ATOM 1011 N N . SER A 1 127 ? -46.692 -6.603 45.355 1.00 67.81 127 SER A N 1
ATOM 1012 C CA . SER A 1 127 ? -47.184 -7.655 46.244 1.00 67.81 127 SER A CA 1
ATOM 1013 C C . SER A 1 127 ? -48.669 -7.404 46.522 1.00 67.81 127 SER A C 1
ATOM 1015 O O . SER A 1 127 ? -49.098 -6.247 46.550 1.00 67.81 127 SER A O 1
ATOM 1017 N N . ALA A 1 128 ? -49.459 -8.461 46.731 1.00 67.88 128 ALA A N 1
ATOM 1018 C CA . ALA A 1 128 ? -50.900 -8.341 46.979 1.00 67.88 128 ALA A CA 1
ATOM 1019 C C . ALA A 1 128 ? -51.223 -7.272 48.051 1.00 67.88 128 ALA A C 1
ATOM 1021 O O . ALA A 1 128 ? -52.139 -6.473 47.889 1.00 67.88 128 ALA A O 1
ATOM 1022 N N . GLN A 1 129 ? -50.360 -7.142 49.067 1.00 65.62 129 GLN A N 1
ATOM 1023 C CA . GLN A 1 129 ? -50.475 -6.129 50.121 1.00 65.62 129 GLN A CA 1
ATOM 1024 C C . GLN A 1 129 ? -50.301 -4.674 49.637 1.00 65.62 129 GLN A C 1
ATOM 1026 O O . GLN A 1 129 ? -50.901 -3.757 50.197 1.00 65.62 129 GLN A O 1
ATOM 1031 N N . GLN A 1 130 ? -49.482 -4.423 48.610 1.00 72.44 130 GLN A N 1
ATOM 1032 C CA . GLN A 1 130 ? -49.302 -3.083 48.034 1.00 72.44 130 GLN A CA 1
ATOM 1033 C C . GLN A 1 130 ? -50.462 -2.688 47.110 1.00 72.44 130 GLN A C 1
ATOM 1035 O O . GLN A 1 130 ? -50.777 -1.500 47.027 1.00 72.44 130 GLN A O 1
ATOM 1040 N N . GLN A 1 131 ? -51.105 -3.651 46.440 1.00 76.56 131 GLN A N 1
ATOM 1041 C CA . GLN A 1 131 ? -52.308 -3.399 45.636 1.00 76.56 131 GLN A CA 1
ATOM 1042 C C . GLN A 1 131 ? -53.505 -3.028 46.514 1.00 76.56 131 GLN A C 1
ATOM 1044 O O . GLN A 1 131 ? -54.164 -2.025 46.228 1.00 76.56 131 GLN A O 1
ATOM 1049 N N . ASP A 1 132 ? -53.718 -3.750 47.616 1.00 77.88 132 ASP A N 1
ATOM 1050 C CA . ASP A 1 132 ? -54.800 -3.457 48.565 1.00 77.88 132 ASP A CA 1
ATOM 1051 C C . ASP A 1 132 ? -54.658 -2.055 49.170 1.00 77.88 132 ASP A C 1
ATOM 1053 O O . ASP A 1 132 ? -55.612 -1.275 49.204 1.00 77.88 132 ASP A O 1
ATOM 1057 N N . LYS A 1 133 ? -53.436 -1.676 49.570 1.00 81.75 133 LYS A N 1
ATOM 1058 C CA . LYS A 1 133 ? -53.170 -0.341 50.122 1.00 81.75 133 LYS A CA 1
ATOM 1059 C C . LYS A 1 133 ? -53.410 0.771 49.095 1.00 81.75 133 LYS A C 1
ATOM 1061 O O . LYS A 1 133 ? -53.907 1.836 49.454 1.00 81.75 133 LYS A O 1
ATOM 1066 N N . LEU A 1 134 ? -53.091 0.540 47.818 1.00 83.38 134 LEU A N 1
ATOM 1067 C CA . LEU A 1 134 ? -53.355 1.507 46.748 1.00 83.38 134 LEU A CA 1
ATOM 1068 C C . LEU A 1 134 ? -54.862 1.671 46.504 1.00 83.38 134 LEU A C 1
ATOM 1070 O O . LEU A 1 134 ? -55.344 2.797 46.382 1.00 83.38 134 LEU A O 1
ATOM 1074 N N . GLN A 1 135 ? -55.615 0.568 46.477 1.00 83.69 135 GLN A N 1
ATOM 1075 C CA . GLN A 1 135 ? -57.072 0.613 46.339 1.00 83.69 135 GLN A CA 1
ATOM 1076 C C . GLN A 1 135 ? -57.732 1.334 47.515 1.00 83.69 135 GLN A C 1
ATOM 1078 O O . GLN A 1 135 ? -58.632 2.145 47.295 1.00 83.69 135 GLN A O 1
ATOM 1083 N N . GLN A 1 136 ? -57.247 1.111 48.737 1.00 85.12 136 GLN A N 1
ATOM 1084 C CA . GLN A 1 136 ? -57.739 1.808 49.922 1.00 85.12 136 GLN A CA 1
ATOM 1085 C C . GLN A 1 136 ? -57.524 3.325 49.810 1.00 85.12 136 GLN A C 1
ATOM 1087 O O . GLN A 1 136 ? -58.459 4.090 50.024 1.00 85.12 136 GLN A O 1
ATOM 1092 N N . LEU A 1 137 ? -56.337 3.769 49.378 1.00 85.12 137 LEU A N 1
ATOM 1093 C CA . LEU A 1 137 ? -56.044 5.196 49.183 1.00 85.12 137 LEU A CA 1
ATOM 1094 C C . LEU A 1 137 ? -56.883 5.840 48.065 1.00 85.12 137 LEU A C 1
ATOM 1096 O O . LEU A 1 137 ? -57.270 7.005 48.187 1.00 85.12 137 LEU A O 1
ATOM 1100 N N . LEU A 1 138 ? -57.181 5.095 46.994 1.00 86.75 138 LEU A N 1
ATOM 1101 C CA . LEU A 1 138 ? -58.062 5.552 45.912 1.00 86.75 138 LEU A CA 1
ATOM 1102 C C . LEU A 1 138 ? -59.522 5.671 46.372 1.00 86.75 138 LEU A C 1
ATOM 1104 O O . LEU A 1 138 ? -60.212 6.612 45.978 1.00 86.75 138 LEU A O 1
ATOM 1108 N N . GLN A 1 139 ? -59.994 4.747 47.213 1.00 82.62 139 GLN A N 1
ATOM 1109 C CA . GLN A 1 139 ? -61.338 4.813 47.787 1.00 82.62 139 GLN A CA 1
ATOM 1110 C C . GLN A 1 139 ? -61.466 5.960 48.791 1.00 82.62 139 GLN A C 1
ATOM 1112 O O . GLN A 1 139 ? -62.423 6.722 48.688 1.00 82.62 139 GLN A O 1
ATOM 1117 N N . THR A 1 140 ? -60.489 6.143 49.685 1.00 86.25 140 THR A N 1
ATOM 1118 C CA . THR A 1 140 ? -60.456 7.278 50.622 1.00 86.25 140 THR A CA 1
ATOM 1119 C C . THR A 1 140 ? -60.501 8.611 49.871 1.00 86.25 140 THR A C 1
ATOM 1121 O O . THR A 1 140 ? -61.403 9.400 50.118 1.00 86.25 140 THR A O 1
ATOM 1124 N N . ASN A 1 141 ? -59.658 8.809 48.846 1.00 85.00 141 ASN A N 1
ATOM 1125 C CA . ASN A 1 141 ? -59.695 10.035 48.032 1.00 85.00 141 ASN A CA 1
ATOM 1126 C C . ASN A 1 141 ? -61.043 10.259 47.326 1.00 85.00 141 ASN A C 1
ATOM 1128 O O . ASN A 1 141 ? -61.484 11.396 47.183 1.00 85.00 141 ASN A O 1
ATOM 1132 N N . LYS A 1 142 ? -61.712 9.193 46.867 1.00 81.00 142 LYS A N 1
ATOM 1133 C CA . LYS A 1 142 ? -63.035 9.303 46.234 1.00 81.00 142 LYS A CA 1
ATOM 1134 C C . LYS A 1 142 ? -64.123 9.679 47.245 1.00 81.00 142 LYS A C 1
ATOM 1136 O O . LYS A 1 142 ? -65.027 10.438 46.900 1.00 81.00 142 LYS A O 1
ATOM 1141 N N . VAL A 1 143 ? -64.037 9.166 48.472 1.00 74.25 143 VAL A N 1
ATOM 1142 C CA . VAL A 1 143 ? -64.932 9.533 49.580 1.00 74.25 143 VAL A CA 1
ATOM 1143 C C . VAL A 1 143 ? -64.713 10.993 49.978 1.00 74.25 143 VAL A C 1
ATOM 1145 O O . VAL A 1 143 ? -65.686 11.740 50.062 1.00 74.25 143 VAL A O 1
ATOM 1148 N N . ASP A 1 144 ? -63.459 11.427 50.094 1.00 74.00 144 ASP A N 1
ATOM 1149 C CA . ASP A 1 144 ? -63.099 12.808 50.430 1.00 74.00 144 ASP A CA 1
ATOM 1150 C C . ASP A 1 144 ? -63.543 13.794 49.330 1.00 74.00 144 ASP A C 1
ATOM 1152 O O . ASP A 1 144 ? -64.123 14.844 49.617 1.00 74.00 144 ASP A O 1
ATOM 1156 N N . ALA A 1 145 ? -63.378 13.428 48.053 1.00 71.88 145 ALA A N 1
ATOM 1157 C CA . ALA A 1 145 ? -63.870 14.214 46.918 1.00 71.88 145 ALA A CA 1
ATOM 1158 C C . ALA A 1 145 ? -65.409 14.295 46.874 1.00 71.88 145 ALA A C 1
ATOM 1160 O O . ALA A 1 145 ? -65.972 15.335 46.526 1.00 71.88 145 ALA A O 1
ATOM 1161 N N . SER A 1 146 ? -66.105 13.219 47.261 1.00 62.22 146 SER A N 1
ATOM 1162 C CA . SER A 1 146 ? -67.571 13.195 47.306 1.00 62.22 146 SER A CA 1
ATOM 1163 C C . SER A 1 146 ? -68.133 13.984 48.494 1.00 62.22 146 SER A C 1
ATOM 1165 O O . SER A 1 146 ? -69.204 14.578 48.364 1.00 62.22 146 SER A O 1
ATOM 1167 N N . GLN A 1 147 ? -67.426 14.040 49.627 1.00 60.00 147 GLN A N 1
ATOM 1168 C CA . GLN A 1 147 ? -67.815 14.866 50.773 1.00 60.00 147 GLN A CA 1
ATOM 1169 C C . GLN A 1 147 ? -67.601 16.357 50.501 1.00 60.00 147 GLN A C 1
ATOM 1171 O O . GLN A 1 147 ? -68.496 17.150 50.785 1.00 60.00 147 GLN A O 1
ATOM 1176 N N . ASN A 1 148 ? -66.496 16.736 49.855 1.00 58.81 148 ASN A N 1
ATOM 1177 C CA . ASN A 1 148 ? -66.227 18.142 49.541 1.00 58.81 148 ASN A CA 1
ATOM 1178 C C . ASN A 1 148 ? -67.240 18.726 48.529 1.00 58.81 148 ASN A C 1
ATOM 1180 O O . ASN A 1 148 ? -67.644 19.877 48.641 1.00 58.81 148 ASN A O 1
ATOM 1184 N N . SER A 1 149 ? -67.759 17.900 47.608 1.00 58.59 149 SER A N 1
ATOM 1185 C CA . SER A 1 149 ? -68.810 18.309 46.656 1.00 58.59 149 SER A CA 1
ATOM 1186 C C . SER A 1 149 ? -70.196 18.550 47.280 1.00 58.59 149 SER A C 1
ATOM 1188 O O . SER A 1 149 ? -71.009 19.280 46.714 1.00 58.59 149 SER A O 1
ATOM 1190 N N . ASN A 1 150 ? -70.477 17.954 48.445 1.00 55.59 150 ASN A N 1
ATOM 1191 C CA . ASN A 1 150 ? -71.744 18.134 49.162 1.00 55.59 150 ASN A CA 1
ATOM 1192 C C . ASN A 1 150 ? -71.702 19.316 50.140 1.00 55.59 150 ASN A C 1
ATOM 1194 O O . ASN A 1 150 ? -72.746 19.905 50.415 1.00 55.59 150 ASN A O 1
ATOM 1198 N N . THR A 1 151 ? -70.519 19.688 50.637 1.00 55.34 151 THR A N 1
ATOM 1199 C CA . THR A 1 151 ? -70.347 20.854 51.516 1.00 55.34 151 THR A CA 1
ATOM 1200 C C . THR A 1 151 ? -70.479 22.167 50.736 1.00 55.34 151 THR A C 1
ATOM 1202 O O . THR A 1 151 ? -71.156 23.075 51.202 1.00 55.34 151 THR A O 1
ATOM 1205 N N . ASP A 1 152 ? -69.974 22.225 49.499 1.00 53.62 152 ASP A N 1
ATOM 1206 C CA . ASP A 1 152 ? -70.075 23.405 48.615 1.00 53.62 152 ASP A CA 1
ATOM 1207 C C . ASP A 1 152 ? -71.519 23.683 48.130 1.00 53.62 152 ASP A C 1
ATOM 1209 O O . ASP A 1 152 ? -71.898 24.808 47.806 1.00 53.62 152 ASP A O 1
ATOM 1213 N N . LYS A 1 153 ? -72.384 22.657 48.107 1.00 51.75 153 LYS A N 1
ATOM 1214 C CA . LYS A 1 153 ? -73.789 22.798 47.681 1.00 51.75 153 LYS A CA 1
ATOM 1215 C C . LYS A 1 153 ? -74.721 23.291 48.797 1.00 51.75 153 LYS A C 1
ATOM 1217 O O . LYS A 1 153 ? -75.855 23.656 48.507 1.00 51.75 153 LYS A O 1
ATOM 1222 N N . LYS A 1 154 ? -74.262 23.309 50.055 1.00 48.53 154 LYS A N 1
ATOM 1223 C CA . LYS A 1 154 ? -75.052 23.744 51.221 1.00 48.53 154 LYS A CA 1
ATOM 1224 C C . LYS A 1 154 ? -74.887 25.238 51.548 1.00 48.53 154 LYS A C 1
ATOM 1226 O O . LYS A 1 154 ? -75.598 25.740 52.407 1.00 48.53 154 LYS A O 1
ATOM 1231 N N . GLU A 1 155 ? -73.993 25.950 50.860 1.00 53.62 155 GLU A N 1
ATOM 1232 C CA . GLU A 1 155 ? -73.710 27.378 51.096 1.00 53.62 155 GLU A CA 1
ATOM 1233 C C . GLU A 1 155 ? -74.330 28.315 50.031 1.00 53.62 155 GLU A C 1
ATOM 1235 O O . GLU A 1 155 ? -74.017 29.500 49.978 1.00 53.62 155 GLU A O 1
ATOM 1240 N N . LYS A 1 156 ? -75.217 27.804 49.160 1.00 51.12 156 LYS A N 1
ATOM 1241 C CA . LYS A 1 156 ? -75.860 28.570 48.069 1.00 51.12 156 LYS A CA 1
ATOM 1242 C C . LYS A 1 156 ? -77.396 28.597 48.104 1.00 51.12 156 LYS A C 1
ATOM 1244 O O . LYS A 1 156 ? -78.017 28.749 47.052 1.00 51.12 156 LYS A O 1
ATOM 1249 N N . GLU A 1 157 ? -77.995 28.485 49.285 1.00 44.50 157 GLU A N 1
ATOM 1250 C CA . GLU A 1 157 ? -79.424 28.774 49.504 1.00 44.50 157 GLU A CA 1
ATOM 1251 C C . GLU A 1 157 ? -79.600 29.871 50.557 1.00 44.50 157 GLU A C 1
ATOM 1253 O O . GLU A 1 157 ? -78.890 29.807 51.588 1.00 44.50 157 GLU A O 1
#

Solvent-accessible surface area (backbone atoms o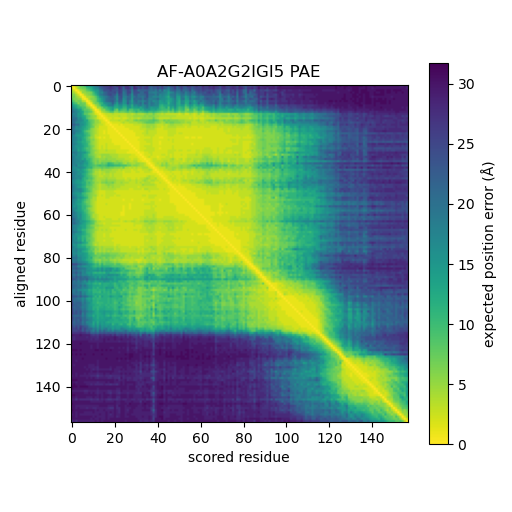nly — not comparable to full-atom values): 9401 Å² total; per-residue (Å²): 135,86,84,79,83,83,82,82,75,84,80,85,83,81,88,64,98,44,70,65,60,46,52,49,51,57,51,51,26,60,46,27,28,30,76,89,48,89,92,33,29,31,71,79,37,90,46,73,69,21,51,54,52,49,51,53,53,48,53,44,51,75,70,66,54,53,71,68,57,49,51,49,50,49,30,75,75,70,33,70,64,28,40,67,65,77,73,91,39,87,78,47,42,55,73,72,45,42,64,59,51,53,51,51,52,52,53,52,52,52,51,52,54,58,58,60,49,55,67,52,50,63,73,65,53,66,53,73,71,55,50,54,54,50,52,50,54,54,50,51,51,52,50,54,55,55,50,55,60,54,58,66,65,70,77,76,122

Foldseek 3Di:
DDDDDDDDADDDDDDDPDPVLVVLLVVLQQQFPDLPDDLDGLVPDSDPSSVVLSVLLSVCSVVVDDPVVSVVVCCVVPNQSRGPDRDPDPVCVCVVCVVVVVVVVVVVVVVVVVVVVVVVVVVVPDDPVRVVVVVVVVVVVVVVVVVVVVVVVVVPD

Radius of gyration: 39.1 Å; Cα contacts (8 Å, |Δi|>4): 81; chains: 1; bounding box: 94×53×76 Å

Sequence (157 aa):
MVTSAVNASPVETFEFRDEVTKVRFQALSKELRCPKCQNQNLADSNSPIAADLRRELYELLQQGKADSEIVNFMVSRYGEFVLYRPRVSSITYILWFGPALLILIGIIVVIIILRKKSTVKEKLVLSAQQQDKLQQLLQTNKVDASQNSNTDKKEKE

Secondary structure (DSSP, 8-state):
-------PPP------SSHHHHHHHHHHHHHBB-TTSSS-BTTT---HHHHHHHHHHHHHHHTT--HHHHHHHHHHHH-GGGBSS----TTTHHHHHHHHHHHHHHHHHHHHHHHHHHHHHHTTS--HHHHHHHHHHHHHHHHHHHHHHHHGGGS--

Nearest PDB structures (foldseek):
  2hl7-assembly1_A  TM=8.933E-01  e=6.728E-06  Pseudomonas aeruginosa
  2kw0-assembly1_A  TM=7.624E-01  e=1.822E-05  Escherichia coli BL21
  5aj3-assembly1_b  TM=3.553E-01  e=6.374E+00  Sus scrofa

Mean predicted aligned error: 15.19 Å

pLDDT: mean 81.8, std 14.2, range [44.5, 97.25]